Protein AF-A0A7K3H766-F1 (afdb_monomer)

pLDDT: mean 89.97, std 11.14, range [42.53, 97.5]

Radius of gyration: 12.76 Å; Cα contacts (8 Å, |Δi|>4): 113; chains: 1; bounding box: 37×36×32 Å

Sequence (91 aa):
MADAAADDLIRLHHPELGHRYPEFQFTPGTDELRPVVREVNRLLLAGQDPWGAADWWLGGNTWLDGVPAELLDAVPHELILAAARALVEDD

Mean predicted aligned error: 4.18 Å

Solvent-accessible surface area (backbone atoms only — not comparable to full-atom values): 5316 Å² total; per-residue (Å²): 128,79,60,69,73,47,28,39,33,52,60,42,82,39,97,89,72,44,76,43,62,70,68,79,44,29,40,90,97,50,91,48,70,34,69,65,46,33,55,42,25,50,72,53,38,8,55,82,36,25,64,63,38,46,46,56,35,73,30,80,30,81,89,73,75,38,35,52,58,78,36,66,87,75,50,64,62,68,57,59,47,51,57,52,48,55,56,61,73,73,105

Secondary structure (DSSP, 8-state):
---HHHHTS--EEETTTEEE--GGGB-TTS-PBPHHHHHHHHHTTTTT-HHHHHHHHHS-BTTTTB-HHHHTTTS-HHHHHHHHHHHHHH-

Foldseek 3Di:
DPDLVLLQFLWDQDPVPGTDGPPLQADPPDPHGDPLSSLLSNLQSCSVVSPSSVCQQQPQQPQVRGRNSVCVVVDDSVSSVVSSNVVSVVD

Structure (mmCIF, N/CA/C/O backbone):
data_AF-A0A7K3H766-F1
#
_entry.id   AF-A0A7K3H766-F1
#
loop_
_atom_site.group_PDB
_atom_site.id
_atom_site.type_symbol
_atom_site.label_atom_id
_atom_site.label_alt_id
_atom_site.label_comp_id
_atom_site.label_asym_id
_atom_site.label_entity_id
_atom_site.label_seq_id
_atom_site.pdbx_PDB_ins_code
_atom_site.Cartn_x
_atom_site.Cartn_y
_atom_site.Cartn_z
_atom_site.occupancy
_atom_site.B_iso_or_equiv
_atom_site.auth_seq_id
_atom_site.auth_comp_id
_atom_site.auth_asym_id
_atom_site.auth_atom_id
_atom_site.pdbx_PDB_model_num
ATOM 1 N N . MET A 1 1 ? 26.794 -2.024 -1.995 1.00 42.53 1 MET A N 1
ATOM 2 C CA . MET A 1 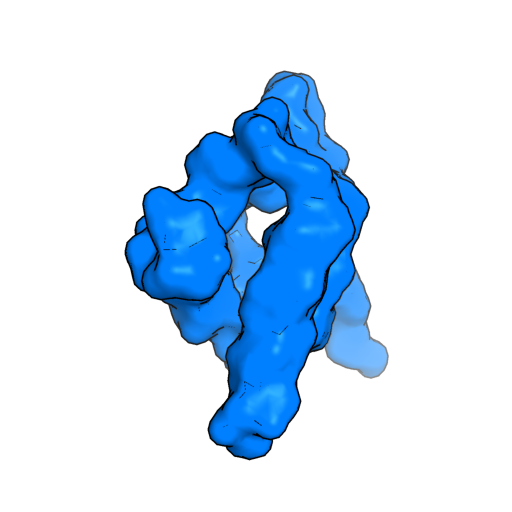1 ? 25.648 -1.824 -1.089 1.00 42.53 1 MET A CA 1
ATOM 3 C C . MET A 1 1 ? 24.500 -1.383 -1.962 1.00 42.53 1 MET A C 1
ATOM 5 O O . MET A 1 1 ? 24.548 -0.263 -2.450 1.00 42.53 1 MET A O 1
ATOM 9 N N . ALA A 1 2 ? 23.573 -2.291 -2.271 1.00 44.38 2 ALA A N 1
ATOM 10 C CA . ALA A 1 2 ? 22.321 -1.891 -2.898 1.00 44.38 2 ALA A CA 1
ATOM 11 C C . ALA A 1 2 ? 21.648 -0.858 -1.984 1.00 44.38 2 ALA A C 1
ATOM 13 O O . ALA A 1 2 ? 21.771 -0.941 -0.760 1.00 44.38 2 ALA A O 1
ATOM 14 N N . ASP A 1 3 ? 21.065 0.163 -2.594 1.00 54.50 3 ASP A N 1
ATOM 15 C CA . ASP A 1 3 ? 20.497 1.324 -1.926 1.00 54.50 3 ASP A CA 1
ATOM 16 C C . ASP A 1 3 ? 19.349 0.869 -1.014 1.00 54.50 3 ASP A C 1
ATOM 18 O O . ASP A 1 3 ? 18.246 0.629 -1.484 1.00 54.50 3 ASP A O 1
ATOM 22 N N . ALA A 1 4 ? 19.611 0.674 0.282 1.00 56.94 4 ALA A N 1
ATOM 23 C CA . ALA A 1 4 ? 18.606 0.170 1.226 1.00 56.94 4 ALA A CA 1
ATOM 24 C C . ALA A 1 4 ? 17.360 1.076 1.282 1.00 56.94 4 ALA A C 1
ATOM 26 O O . ALA A 1 4 ? 16.265 0.604 1.551 1.00 56.94 4 ALA A O 1
ATOM 27 N N . ALA A 1 5 ? 17.522 2.364 0.966 1.00 62.34 5 ALA A N 1
ATOM 28 C CA . ALA A 1 5 ? 16.415 3.300 0.814 1.00 62.34 5 ALA A CA 1
ATOM 29 C C . ALA A 1 5 ? 15.559 3.032 -0.441 1.00 62.34 5 ALA A C 1
ATOM 31 O O . ALA A 1 5 ? 14.372 3.341 -0.437 1.00 62.34 5 ALA A O 1
ATOM 32 N N . ALA A 1 6 ? 16.125 2.447 -1.501 1.00 67.69 6 ALA A N 1
ATOM 33 C CA . ALA A 1 6 ? 15.375 2.034 -2.683 1.00 67.69 6 ALA A CA 1
ATOM 34 C C . ALA A 1 6 ? 14.559 0.757 -2.456 1.00 67.69 6 ALA A C 1
ATOM 36 O O . ALA A 1 6 ? 13.549 0.590 -3.126 1.00 67.69 6 ALA A O 1
ATOM 37 N N . ASP A 1 7 ? 14.972 -0.120 -1.537 1.00 78.12 7 ASP A N 1
ATOM 38 C CA . ASP A 1 7 ? 14.194 -1.318 -1.178 1.00 78.12 7 ASP A CA 1
ATOM 39 C C . ASP A 1 7 ? 12.948 -0.968 -0.347 1.00 78.12 7 ASP A C 1
ATOM 41 O O . ASP A 1 7 ? 11.920 -1.636 -0.405 1.00 78.12 7 ASP A O 1
ATOM 45 N N . ASP A 1 8 ? 13.023 0.155 0.366 1.00 89.75 8 ASP A N 1
ATOM 46 C CA . ASP A 1 8 ? 11.954 0.680 1.212 1.00 89.75 8 ASP A CA 1
ATOM 47 C C . ASP A 1 8 ? 10.822 1.351 0.412 1.00 89.75 8 ASP A C 1
ATOM 49 O O . ASP A 1 8 ? 9.761 1.650 0.971 1.00 89.75 8 ASP A O 1
ATOM 53 N N . LEU A 1 9 ? 11.036 1.617 -0.880 1.00 94.62 9 LEU A N 1
ATOM 54 C CA . LEU A 1 9 ? 10.159 2.428 -1.717 1.00 94.62 9 LEU A CA 1
ATOM 55 C C . LEU A 1 9 ? 9.730 1.690 -2.980 1.00 94.62 9 LEU A C 1
ATOM 57 O O . LEU A 1 9 ? 10.530 1.134 -3.726 1.00 94.62 9 LEU A O 1
ATOM 61 N N . ILE A 1 10 ? 8.460 1.855 -3.316 1.00 95.94 10 ILE A N 1
ATOM 62 C CA . ILE A 1 10 ? 7.940 1.598 -4.648 1.00 95.94 10 ILE A CA 1
ATOM 63 C C . ILE A 1 10 ? 8.391 2.751 -5.535 1.00 95.94 10 ILE A C 1
ATOM 65 O O . ILE A 1 10 ? 7.851 3.863 -5.491 1.00 95.94 10 ILE A O 1
ATOM 69 N N . ARG A 1 11 ? 9.417 2.473 -6.337 1.00 94.69 11 ARG A N 1
ATOM 70 C CA . ARG A 1 11 ? 9.972 3.397 -7.322 1.00 94.69 11 ARG A CA 1
ATOM 71 C C . ARG A 1 11 ? 9.651 2.904 -8.726 1.00 94.69 11 ARG A C 1
ATOM 73 O O . ARG A 1 11 ? 10.378 2.093 -9.296 1.00 94.69 11 ARG A O 1
ATOM 80 N N . LEU A 1 12 ? 8.591 3.451 -9.308 1.00 93.00 12 LEU A N 1
ATOM 81 C CA . LEU A 1 12 ? 8.156 3.123 -10.661 1.00 93.00 12 LEU A CA 1
ATOM 82 C C . LEU A 1 12 ? 8.960 3.930 -11.680 1.00 93.00 12 LEU A C 1
ATOM 84 O O . LEU A 1 12 ? 9.125 5.144 -11.544 1.00 93.00 12 LEU A O 1
ATOM 88 N N . HIS A 1 13 ? 9.476 3.267 -12.713 1.00 89.81 13 HIS A N 1
ATOM 89 C CA . HIS A 1 13 ? 10.158 3.948 -13.809 1.00 89.81 13 HIS A CA 1
ATOM 90 C C . HIS A 1 13 ? 9.164 4.278 -14.927 1.00 89.81 13 HIS A C 1
ATOM 92 O O . HIS A 1 13 ? 8.613 3.375 -15.551 1.00 89.81 13 HIS A O 1
ATOM 98 N N . HIS A 1 14 ? 8.951 5.571 -15.186 1.00 86.12 14 HIS A N 1
ATOM 99 C CA . HIS A 1 14 ? 8.181 6.048 -16.331 1.00 86.12 14 HIS A CA 1
ATOM 100 C C . HIS A 1 14 ? 9.134 6.534 -17.435 1.00 86.12 14 HIS A C 1
ATOM 102 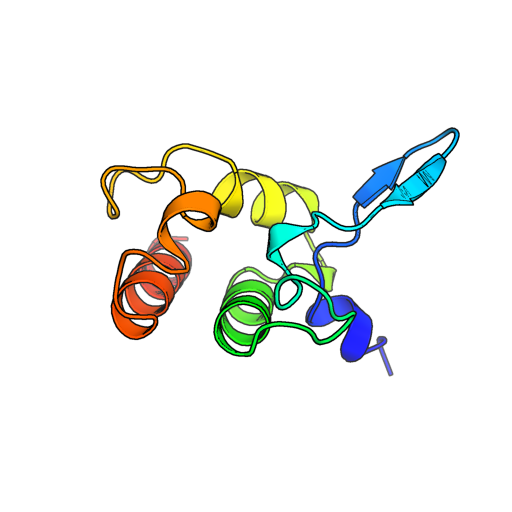O O . HIS A 1 14 ? 10.004 7.365 -17.147 1.00 86.12 14 HIS A O 1
ATOM 108 N N . PRO A 1 15 ? 8.958 6.103 -18.699 1.00 86.12 15 PRO A N 1
ATOM 109 C CA . PRO A 1 15 ? 9.906 6.392 -19.779 1.00 86.12 15 PRO A CA 1
ATOM 110 C C . PRO A 1 15 ? 10.104 7.893 -20.039 1.00 86.12 15 PRO A C 1
ATOM 112 O O . PRO A 1 15 ? 11.211 8.327 -20.334 1.00 86.12 15 PRO A O 1
ATOM 115 N N . GLU A 1 16 ? 9.052 8.700 -19.887 1.00 91.44 16 GLU A N 1
ATOM 116 C CA . GLU A 1 16 ? 9.108 10.150 -20.152 1.00 91.44 16 GLU A CA 1
ATOM 117 C C . GLU A 1 16 ? 9.251 11.010 -18.893 1.00 91.44 16 GLU A C 1
ATOM 119 O O . GLU A 1 16 ? 9.705 12.149 -18.949 1.00 91.44 16 GLU A O 1
ATOM 124 N N . LEU A 1 17 ? 8.831 10.484 -17.742 1.00 88.69 17 LEU A N 1
ATOM 125 C CA . LEU A 1 17 ? 8.618 11.272 -16.527 1.00 88.69 17 LEU A CA 1
ATOM 126 C C . LEU A 1 17 ? 9.622 10.926 -15.424 1.00 88.69 17 LEU A C 1
ATOM 128 O O . LEU A 1 17 ? 9.524 11.476 -14.326 1.00 88.69 17 LEU A O 1
ATOM 132 N N . GLY A 1 18 ? 10.557 10.016 -15.708 1.00 91.25 18 GLY A N 1
ATOM 133 C CA . GLY A 1 18 ? 11.555 9.537 -14.765 1.00 91.25 18 GLY A CA 1
ATOM 134 C C . GLY A 1 18 ? 10.957 8.665 -13.662 1.00 91.25 18 GLY A C 1
ATOM 135 O O . GLY A 1 18 ? 9.958 7.971 -13.854 1.00 91.25 18 GLY A O 1
ATOM 136 N N . HIS A 1 19 ? 11.606 8.671 -12.500 1.00 91.75 19 HIS A N 1
ATOM 137 C CA . HIS A 1 19 ? 11.134 7.929 -11.336 1.00 91.75 19 HIS A CA 1
ATOM 138 C C . HIS A 1 19 ? 9.885 8.575 -10.738 1.00 91.75 19 HIS A C 1
ATOM 140 O O . HIS A 1 19 ? 9.842 9.784 -10.508 1.00 91.75 19 HIS A O 1
ATOM 146 N N . ARG A 1 20 ? 8.883 7.745 -10.461 1.00 91.81 20 ARG A N 1
ATOM 147 C CA . ARG A 1 20 ? 7.631 8.120 -9.815 1.00 91.81 20 ARG A CA 1
ATOM 148 C C . ARG A 1 20 ? 7.406 7.253 -8.588 1.00 91.81 20 ARG A C 1
ATOM 150 O O . ARG A 1 20 ? 7.747 6.073 -8.575 1.00 91.81 20 ARG A O 1
ATOM 157 N N . TYR A 1 21 ? 6.822 7.872 -7.577 1.00 93.50 21 TYR A N 1
ATOM 158 C CA . TYR A 1 21 ? 6.553 7.262 -6.287 1.00 93.50 21 TYR A CA 1
ATOM 159 C C . TYR A 1 21 ? 5.063 7.438 -6.012 1.00 93.50 21 TYR A C 1
ATOM 161 O O . TYR A 1 21 ? 4.592 8.578 -6.034 1.00 93.50 21 TYR A O 1
ATOM 169 N N . PRO A 1 22 ? 4.305 6.349 -5.808 1.00 94.75 22 PRO A N 1
ATOM 170 C CA . PRO A 1 22 ? 2.931 6.457 -5.340 1.00 94.75 22 PRO A CA 1
ATOM 171 C C . PRO A 1 22 ? 2.844 7.273 -4.044 1.00 94.75 22 PRO A C 1
ATOM 173 O O . PRO A 1 22 ? 3.644 7.065 -3.131 1.00 94.75 22 PRO A O 1
ATOM 176 N N . GLU A 1 23 ? 1.887 8.201 -3.979 1.00 95.19 23 GLU A N 1
ATOM 177 C CA . GLU A 1 23 ? 1.794 9.199 -2.902 1.00 95.19 23 GLU A CA 1
ATOM 178 C C . GLU A 1 23 ? 1.464 8.578 -1.537 1.00 95.19 23 GLU A C 1
ATOM 180 O O . GLU A 1 23 ? 1.998 9.019 -0.524 1.00 95.19 23 GLU A O 1
ATOM 185 N N . PHE A 1 24 ? 0.676 7.493 -1.507 1.00 95.88 24 PHE A N 1
ATOM 186 C CA . PHE A 1 24 ? 0.267 6.800 -0.272 1.00 95.88 24 PHE A CA 1
ATOM 187 C C . PHE A 1 24 ? 1.444 6.322 0.595 1.00 95.88 24 PHE A C 1
ATOM 189 O O . PHE A 1 24 ? 1.270 6.006 1.774 1.00 95.88 24 PHE A O 1
ATOM 196 N N . GLN A 1 25 ? 2.642 6.222 0.007 1.00 96.69 25 GLN A N 1
ATOM 197 C CA . GLN A 1 25 ? 3.841 5.817 0.727 1.00 96.69 25 GLN A CA 1
ATOM 198 C C . GLN A 1 25 ? 4.241 6.832 1.796 1.00 96.69 25 GLN A C 1
ATOM 200 O O . GLN A 1 25 ? 4.898 6.466 2.769 1.00 96.69 25 GLN A O 1
ATOM 205 N N . PHE A 1 26 ? 3.832 8.088 1.643 1.00 96.00 26 PHE A N 1
ATOM 206 C CA . PHE A 1 26 ? 4.243 9.184 2.502 1.00 96.00 26 PHE A CA 1
ATOM 207 C C . PHE A 1 26 ? 3.109 9.629 3.421 1.00 96.00 26 PHE A C 1
ATOM 209 O O . PHE A 1 26 ? 1.924 9.485 3.115 1.00 96.00 26 PHE A O 1
ATOM 216 N N . THR A 1 27 ? 3.474 10.146 4.589 1.00 93.44 27 THR A N 1
ATOM 217 C CA . THR A 1 27 ? 2.513 10.756 5.506 1.00 93.44 27 THR A CA 1
ATOM 218 C C . THR A 1 27 ? 1.887 11.984 4.830 1.00 93.44 27 THR A C 1
ATOM 220 O O . THR A 1 27 ? 2.625 12.828 4.323 1.00 93.44 27 THR A O 1
ATOM 223 N N . PRO A 1 28 ? 0.548 12.136 4.827 1.00 90.38 28 PRO A N 1
ATOM 224 C CA . PRO A 1 28 ? -0.103 13.263 4.166 1.00 90.38 28 PRO A CA 1
ATOM 225 C C . PRO A 1 28 ? 0.468 14.617 4.607 1.00 90.38 28 PRO A C 1
ATOM 227 O O . PRO A 1 28 ? 0.506 14.938 5.796 1.00 90.38 28 PRO A O 1
ATOM 230 N N . GLY A 1 29 ? 0.902 15.421 3.635 1.00 90.56 29 GLY A N 1
ATOM 231 C CA . GLY A 1 29 ? 1.502 16.735 3.881 1.00 90.56 29 GLY A CA 1
ATOM 232 C C . GLY A 1 29 ? 2.992 16.720 4.245 1.00 90.56 29 GLY A C 1
ATOM 233 O O . GLY A 1 29 ? 3.534 17.786 4.538 1.00 90.56 29 GLY A O 1
ATOM 234 N N . THR A 1 30 ? 3.665 15.565 4.217 1.00 91.50 30 THR A N 1
ATOM 235 C CA . THR A 1 30 ? 5.121 15.447 4.392 1.00 91.50 30 THR A CA 1
ATOM 236 C C . THR A 1 30 ? 5.734 14.485 3.365 1.00 91.50 30 THR A C 1
ATOM 238 O O . THR A 1 30 ? 5.033 13.694 2.744 1.00 91.50 30 THR A O 1
ATOM 241 N N . ASP A 1 31 ? 7.060 14.525 3.209 1.00 89.12 31 ASP A N 1
ATOM 242 C CA . ASP A 1 31 ? 7.829 13.537 2.431 1.00 89.12 31 ASP A CA 1
ATOM 243 C C . ASP A 1 31 ? 8.311 12.353 3.301 1.00 89.12 31 ASP A C 1
ATOM 245 O O . ASP A 1 31 ? 9.261 11.645 2.960 1.00 89.12 31 ASP A O 1
ATOM 249 N N . GLU A 1 32 ? 7.706 12.143 4.477 1.00 93.12 32 GLU A N 1
ATOM 250 C CA . GLU A 1 32 ? 8.116 11.080 5.396 1.00 93.12 32 GLU A CA 1
ATOM 251 C C . GLU A 1 32 ? 7.461 9.747 5.024 1.00 93.12 32 GLU A C 1
ATOM 253 O O . GLU A 1 32 ? 6.239 9.618 5.056 1.00 93.12 32 GLU A O 1
ATOM 258 N N . LEU A 1 33 ? 8.279 8.737 4.710 1.00 94.12 33 LEU A N 1
ATOM 259 C CA . LEU A 1 33 ? 7.815 7.379 4.415 1.00 94.12 33 LEU A CA 1
ATOM 260 C C . LEU A 1 33 ? 7.106 6.762 5.630 1.00 94.12 33 LEU A C 1
ATOM 262 O O . LEU A 1 33 ? 7.719 6.596 6.690 1.00 94.12 33 LEU A O 1
ATOM 266 N N . ARG A 1 34 ? 5.849 6.344 5.447 1.00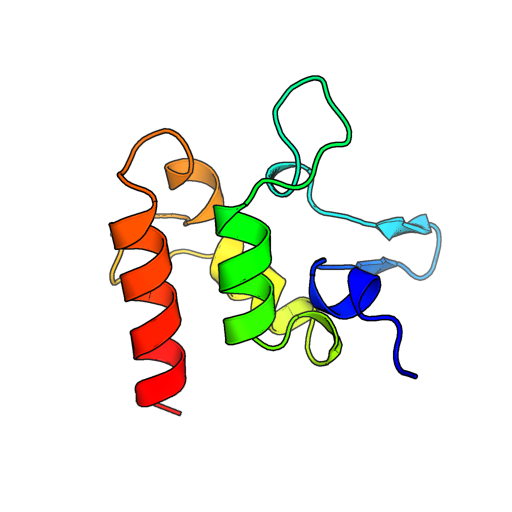 95.50 34 ARG A N 1
ATOM 267 C CA . ARG A 1 34 ? 5.033 5.705 6.488 1.00 95.50 34 ARG A CA 1
ATOM 268 C C . ARG A 1 34 ? 5.705 4.399 6.951 1.00 95.50 34 ARG A C 1
ATOM 270 O O . ARG A 1 34 ? 6.030 3.559 6.108 1.00 95.50 34 ARG A O 1
ATOM 277 N N . PRO A 1 35 ? 5.879 4.166 8.268 1.00 95.12 35 PRO A N 1
ATOM 278 C CA . PRO A 1 35 ? 6.559 2.969 8.778 1.00 95.12 35 PRO A CA 1
ATOM 279 C C . PRO A 1 35 ? 5.942 1.645 8.311 1.00 95.12 35 PRO A C 1
ATOM 281 O O . PRO A 1 35 ? 6.674 0.746 7.906 1.00 95.12 35 PRO A O 1
ATOM 284 N N . VAL A 1 36 ? 4.606 1.548 8.293 1.00 96.31 36 VAL A N 1
ATOM 285 C CA . VAL A 1 36 ? 3.893 0.358 7.791 1.00 96.31 36 VAL A CA 1
ATOM 286 C C . VAL A 1 36 ? 4.173 0.102 6.310 1.00 96.31 36 VAL A C 1
ATOM 288 O O . VAL A 1 36 ? 4.372 -1.042 5.914 1.00 96.31 36 VAL A O 1
ATOM 291 N N . VAL A 1 37 ? 4.262 1.162 5.498 1.00 96.88 37 VAL A N 1
ATOM 292 C CA . VAL A 1 37 ? 4.557 1.034 4.066 1.00 96.88 37 VAL A CA 1
ATOM 293 C C . VAL A 1 37 ? 5.972 0.515 3.862 1.00 96.88 37 VAL A C 1
ATOM 295 O O . VAL A 1 37 ? 6.171 -0.420 3.094 1.00 96.88 37 VAL A O 1
ATOM 298 N N . ARG A 1 38 ? 6.946 1.066 4.596 1.00 95.94 38 ARG A N 1
ATOM 299 C CA . ARG A 1 38 ? 8.335 0.594 4.560 1.00 95.94 38 ARG A CA 1
ATOM 300 C C . ARG A 1 38 ? 8.433 -0.903 4.840 1.00 95.94 38 ARG A C 1
ATOM 302 O O . ARG A 1 38 ? 9.144 -1.617 4.143 1.00 95.94 38 ARG A O 1
ATOM 309 N N . GLU A 1 39 ? 7.766 -1.368 5.891 1.00 96.00 39 GLU A N 1
ATOM 310 C CA . GLU A 1 39 ? 7.876 -2.761 6.321 1.00 96.00 39 GLU A CA 1
ATOM 311 C C . GLU A 1 39 ? 7.220 -3.721 5.322 1.00 96.00 39 GLU A C 1
ATOM 313 O O . GLU A 1 39 ? 7.821 -4.733 4.970 1.00 96.00 39 GLU A O 1
ATOM 318 N N . VAL A 1 40 ? 6.054 -3.368 4.782 1.00 96.56 40 VAL A N 1
ATOM 319 C CA . VAL A 1 40 ? 5.411 -4.140 3.709 1.00 96.56 40 VAL A CA 1
ATOM 320 C C . VAL A 1 40 ? 6.247 -4.134 2.429 1.00 96.56 40 VAL A C 1
ATOM 322 O O . VAL A 1 40 ? 6.441 -5.188 1.840 1.00 96.56 40 VAL A O 1
ATOM 325 N N . ASN A 1 41 ? 6.796 -2.991 2.008 1.00 96.50 41 ASN A N 1
ATOM 326 C CA . ASN A 1 41 ? 7.615 -2.908 0.793 1.00 96.50 41 ASN A CA 1
ATOM 327 C C . ASN A 1 41 ? 8.836 -3.833 0.857 1.00 96.50 41 ASN A C 1
ATOM 329 O O . ASN A 1 41 ? 9.161 -4.479 -0.134 1.00 96.50 41 ASN A O 1
ATOM 333 N N . ARG A 1 42 ? 9.458 -3.960 2.035 1.00 94.69 42 ARG A N 1
ATOM 334 C CA . ARG A 1 42 ? 10.538 -4.930 2.263 1.00 94.69 42 ARG A CA 1
ATOM 335 C C . ARG A 1 42 ? 10.061 -6.373 2.163 1.00 94.69 42 ARG A C 1
ATOM 337 O O . ARG A 1 42 ? 10.766 -7.195 1.591 1.00 94.69 42 ARG A O 1
ATOM 344 N N . LEU A 1 43 ? 8.888 -6.691 2.718 1.00 95.06 43 LEU A N 1
ATOM 345 C CA . LEU A 1 43 ? 8.307 -8.035 2.610 1.00 95.06 43 LEU A CA 1
ATOM 346 C C . LEU A 1 43 ? 8.014 -8.397 1.150 1.00 95.06 43 LEU A C 1
ATOM 348 O O . LEU A 1 43 ? 8.306 -9.508 0.729 1.00 95.06 43 LEU A O 1
ATOM 352 N N . LEU A 1 44 ? 7.498 -7.439 0.382 1.00 94.69 44 LEU A N 1
ATOM 353 C CA . LEU A 1 44 ? 7.160 -7.599 -1.032 1.00 94.69 44 LEU A CA 1
ATOM 354 C C . LEU A 1 44 ? 8.358 -7.412 -1.975 1.00 94.69 44 LEU A C 1
ATOM 356 O O . LEU A 1 44 ? 8.182 -7.434 -3.189 1.00 94.69 44 LEU A O 1
ATOM 360 N N . LEU A 1 45 ? 9.567 -7.202 -1.441 1.00 93.88 45 LEU A N 1
ATOM 361 C CA . LEU A 1 45 ? 10.789 -6.978 -2.217 1.00 93.88 45 LEU A CA 1
ATOM 362 C C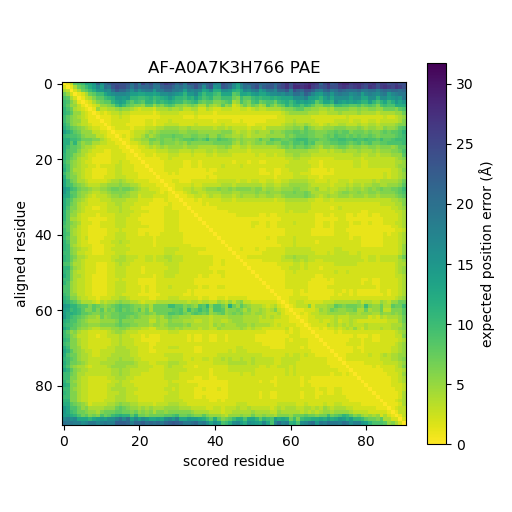 . LEU A 1 45 ? 10.636 -5.847 -3.254 1.00 93.88 45 LEU A C 1
ATOM 364 O O . LEU A 1 45 ? 11.081 -5.975 -4.395 1.00 93.88 45 LEU A O 1
ATOM 368 N N . ALA A 1 46 ? 10.031 -4.722 -2.862 1.00 95.12 46 ALA A N 1
ATOM 369 C CA . ALA A 1 46 ? 9.704 -3.606 -3.756 1.00 95.12 46 ALA A CA 1
ATOM 370 C C . ALA A 1 46 ? 10.925 -3.016 -4.489 1.00 95.12 46 ALA A C 1
ATOM 372 O O . ALA A 1 46 ? 10.784 -2.461 -5.579 1.00 95.12 46 ALA A O 1
ATOM 373 N N . GLY A 1 47 ? 12.134 -3.156 -3.934 1.00 91.31 47 GLY A N 1
ATOM 374 C CA . GLY A 1 47 ? 13.372 -2.779 -4.621 1.00 91.31 47 GLY A CA 1
ATOM 375 C C . GLY A 1 47 ? 13.715 -3.667 -5.824 1.00 91.31 47 GLY A C 1
ATOM 376 O O . GLY 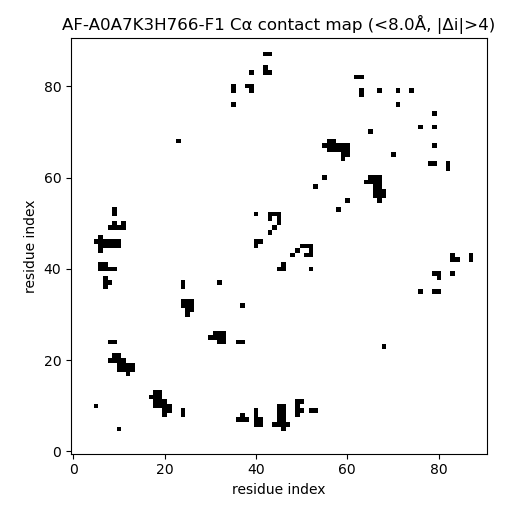A 1 47 ? 14.416 -3.217 -6.734 1.00 91.31 47 GLY A O 1
ATOM 377 N N . GLN A 1 48 ? 13.230 -4.910 -5.836 1.00 91.50 48 GLN A N 1
ATOM 378 C CA . GLN A 1 48 ? 13.435 -5.903 -6.894 1.00 91.50 48 GLN A CA 1
ATOM 379 C C . GLN A 1 48 ? 12.244 -5.962 -7.856 1.00 91.50 48 GLN A C 1
ATOM 381 O O . GLN A 1 48 ? 12.455 -5.967 -9.069 1.00 91.50 48 GLN A O 1
ATOM 386 N N . ASP A 1 49 ? 11.017 -5.946 -7.327 1.00 92.69 49 ASP A N 1
A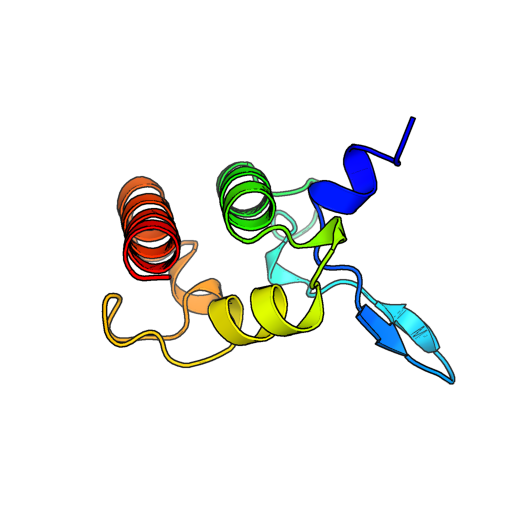TOM 387 C CA . ASP A 1 49 ? 9.780 -5.899 -8.109 1.00 92.69 49 ASP A CA 1
ATOM 388 C C . ASP A 1 49 ? 8.860 -4.743 -7.664 1.00 92.69 49 ASP A C 1
ATOM 390 O O . ASP A 1 49 ? 7.874 -4.934 -6.945 1.00 92.69 49 ASP A O 1
ATOM 394 N N . PRO A 1 50 ? 9.155 -3.503 -8.097 1.00 94.69 50 PRO A N 1
ATOM 395 C CA . PRO A 1 50 ? 8.348 -2.348 -7.723 1.00 94.69 50 PRO A CA 1
ATOM 396 C C . PRO A 1 50 ? 6.952 -2.377 -8.358 1.00 94.69 50 PRO A C 1
ATOM 398 O O . PRO A 1 50 ? 6.040 -1.743 -7.831 1.00 94.69 50 PRO A O 1
ATOM 401 N N . TRP A 1 51 ? 6.769 -3.080 -9.481 1.00 93.62 51 TRP A N 1
ATOM 402 C CA . TRP A 1 51 ? 5.465 -3.186 -10.135 1.00 93.62 51 TRP A CA 1
ATOM 403 C C . TRP A 1 51 ? 4.566 -4.192 -9.420 1.00 93.62 51 TRP A C 1
ATOM 405 O O . TRP A 1 51 ? 3.409 -3.859 -9.178 1.00 93.62 51 TRP A O 1
ATOM 415 N N . GLY A 1 52 ? 5.090 -5.352 -9.011 1.00 94.69 52 GLY A N 1
ATOM 416 C CA . GLY A 1 52 ? 4.357 -6.307 -8.175 1.00 94.69 52 GLY A CA 1
ATOM 417 C C . GLY A 1 52 ? 3.969 -5.715 -6.820 1.00 94.69 52 GLY A C 1
ATOM 418 O O . GLY A 1 52 ? 2.814 -5.808 -6.406 1.00 94.69 52 GLY A O 1
ATOM 419 N N . ALA A 1 53 ? 4.883 -4.991 -6.165 1.00 96.31 53 ALA A N 1
ATOM 420 C CA . ALA A 1 53 ? 4.555 -4.276 -4.933 1.00 96.31 53 ALA A CA 1
ATOM 421 C C . ALA A 1 53 ? 3.469 -3.202 -5.152 1.00 96.31 53 ALA A C 1
ATOM 423 O O . ALA A 1 53 ? 2.556 -3.067 -4.337 1.00 96.31 53 ALA A O 1
ATOM 424 N N . ALA A 1 54 ? 3.532 -2.444 -6.254 1.00 96.12 54 ALA A N 1
ATOM 425 C CA . ALA A 1 54 ? 2.501 -1.460 -6.586 1.00 96.12 54 ALA A CA 1
ATOM 426 C C . ALA A 1 54 ? 1.133 -2.105 -6.846 1.00 96.12 54 ALA A C 1
ATOM 428 O O . ALA A 1 54 ? 0.127 -1.570 -6.384 1.00 96.12 54 ALA A O 1
ATOM 429 N N . ASP A 1 55 ? 1.098 -3.235 -7.555 1.00 95.25 55 ASP A N 1
ATOM 430 C CA . ASP A 1 55 ? -0.125 -3.999 -7.816 1.00 95.25 55 ASP A CA 1
ATOM 431 C C . ASP A 1 55 ? -0.780 -4.457 -6.511 1.00 95.25 55 ASP A C 1
ATOM 433 O O . ASP A 1 55 ? -1.967 -4.216 -6.308 1.00 95.25 55 ASP A O 1
ATOM 437 N N . TRP A 1 56 ? 0.003 -4.982 -5.564 1.00 96.19 56 TRP A N 1
ATOM 438 C CA . TRP A 1 56 ? -0.525 -5.381 -4.261 1.00 96.19 56 TRP A CA 1
ATOM 439 C C . TRP A 1 56 ? -1.165 -4.216 -3.498 1.00 96.19 56 TRP A C 1
ATOM 441 O O . TRP A 1 56 ? -2.237 -4.367 -2.919 1.00 96.19 56 TRP A O 1
ATOM 451 N N . TRP A 1 57 ? -0.523 -3.043 -3.499 1.00 97.50 57 TRP A N 1
ATOM 452 C CA . TRP A 1 57 ? -0.999 -1.869 -2.763 1.00 97.50 57 TRP A CA 1
ATOM 453 C C . TRP A 1 57 ? -2.211 -1.181 -3.390 1.00 97.50 57 TRP A C 1
ATOM 455 O O . TRP A 1 57 ? -3.048 -0.642 -2.662 1.00 97.50 57 TRP A O 1
ATOM 465 N N . LEU A 1 58 ? -2.255 -1.123 -4.722 1.00 96.06 58 LEU A N 1
ATOM 466 C CA . LEU A 1 58 ? -3.233 -0.349 -5.491 1.00 96.06 58 LEU A CA 1
ATOM 467 C C . LEU A 1 58 ? -4.357 -1.220 -6.069 1.00 96.06 58 LEU A C 1
ATOM 469 O O . LEU A 1 58 ? -5.385 -0.691 -6.490 1.00 96.06 58 LEU A O 1
ATOM 473 N N . GLY A 1 59 ? -4.163 -2.535 -6.099 1.00 92.31 59 GLY A N 1
ATOM 474 C CA . GLY A 1 59 ? -5.154 -3.524 -6.491 1.00 92.31 59 GLY A CA 1
ATOM 475 C C . GLY A 1 59 ? -6.077 -3.927 -5.343 1.00 92.31 59 GLY A C 1
ATOM 476 O O . GLY A 1 59 ? -5.841 -3.630 -4.172 1.00 92.31 59 GLY A O 1
ATOM 477 N N . GLY A 1 60 ? -7.162 -4.622 -5.688 1.00 85.25 60 GLY A N 1
ATOM 478 C CA . GLY A 1 60 ? -8.070 -5.198 -4.699 1.00 85.25 60 GLY A CA 1
ATOM 479 C C . GLY A 1 60 ? -7.428 -6.399 -4.004 1.00 85.25 60 GLY A C 1
ATOM 480 O O . GLY A 1 60 ? -7.090 -7.386 -4.652 1.00 85.25 60 GLY A O 1
ATOM 481 N N . ASN A 1 61 ? -7.304 -6.334 -2.682 1.00 86.56 61 ASN A N 1
ATOM 482 C CA . ASN A 1 61 ? -6.793 -7.404 -1.844 1.00 86.56 61 ASN A CA 1
ATOM 483 C C . ASN A 1 61 ? -7.963 -8.147 -1.184 1.00 86.56 61 ASN A C 1
ATOM 485 O O . ASN A 1 61 ? -8.623 -7.626 -0.286 1.00 86.56 61 ASN A O 1
ATOM 489 N N . THR A 1 62 ? -8.208 -9.386 -1.620 1.00 83.12 62 THR A N 1
ATOM 490 C CA . THR A 1 62 ? -9.310 -10.240 -1.133 1.00 83.12 62 THR A CA 1
ATOM 491 C C . THR A 1 62 ? -9.260 -10.480 0.373 1.00 83.12 62 THR A C 1
ATOM 493 O O . THR A 1 62 ? -10.289 -10.666 1.014 1.00 83.12 62 THR A O 1
ATOM 496 N N . TRP A 1 63 ? -8.063 -10.484 0.952 1.00 85.44 63 TRP A N 1
ATOM 497 C CA . TRP A 1 63 ? -7.862 -10.741 2.372 1.00 85.44 63 TRP A CA 1
ATOM 498 C C . TRP A 1 63 ? -8.177 -9.527 3.246 1.00 85.44 63 TRP A C 1
ATOM 500 O O . TRP A 1 63 ? -8.599 -9.680 4.390 1.00 85.44 63 TRP A O 1
ATOM 510 N N . LEU A 1 64 ? -8.014 -8.330 2.685 1.00 90.06 64 LEU A N 1
ATOM 511 C CA . LEU A 1 64 ? -8.369 -7.061 3.313 1.00 90.06 64 LEU A CA 1
ATOM 512 C C . LEU A 1 64 ? -9.760 -6.552 2.903 1.00 90.06 64 LEU A C 1
ATOM 514 O O . LEU A 1 64 ? -10.196 -5.534 3.431 1.00 90.06 64 LEU A O 1
ATOM 518 N N . ASP A 1 65 ? -10.441 -7.247 1.985 1.00 91.69 65 ASP A N 1
ATOM 519 C CA . ASP A 1 65 ? -11.718 -6.838 1.380 1.00 91.69 65 ASP A CA 1
ATOM 520 C C . ASP A 1 65 ? -11.676 -5.399 0.818 1.00 91.69 65 ASP A C 1
ATOM 522 O O . ASP A 1 65 ? -12.600 -4.606 0.981 1.00 91.69 65 ASP A O 1
ATOM 526 N N . GLY A 1 66 ? -10.564 -5.022 0.176 1.00 93.88 66 GLY A N 1
ATOM 527 C CA . GLY A 1 66 ? -10.381 -3.659 -0.327 1.00 93.88 66 GLY A CA 1
ATOM 528 C C . GLY A 1 66 ? -8.991 -3.380 -0.886 1.00 93.88 66 GLY A C 1
ATOM 529 O O . GLY A 1 66 ? -8.171 -4.284 -1.017 1.00 93.88 66 GLY A O 1
ATOM 530 N N . VAL A 1 67 ? -8.725 -2.118 -1.228 1.00 96.25 67 VAL A N 1
ATOM 531 C CA . VAL A 1 67 ? -7.419 -1.673 -1.738 1.00 96.25 67 VAL A CA 1
ATOM 532 C C . VAL A 1 67 ? -6.507 -1.316 -0.557 1.00 96.25 67 VAL A C 1
ATOM 534 O O . VAL A 1 67 ? -6.843 -0.400 0.199 1.00 96.25 67 VAL A O 1
ATOM 537 N N . PRO A 1 68 ? -5.349 -1.978 -0.363 1.00 96.88 68 PRO A N 1
ATOM 538 C CA . PRO A 1 68 ? -4.530 -1.777 0.836 1.00 96.88 68 PRO A CA 1
ATOM 539 C C . PRO A 1 68 ? -4.099 -0.326 1.068 1.00 96.88 68 PRO A C 1
ATOM 541 O O . PRO A 1 68 ? -4.077 0.127 2.213 1.00 96.88 68 PRO A O 1
ATOM 544 N N . ALA A 1 69 ? -3.805 0.425 0.000 1.00 97.00 69 ALA A N 1
ATOM 545 C CA . ALA A 1 69 ? -3.422 1.832 0.098 1.00 97.00 69 ALA A CA 1
ATOM 546 C C . ALA A 1 69 ? -4.552 2.720 0.649 1.00 97.00 69 ALA A C 1
ATOM 548 O O . ALA A 1 69 ? -4.279 3.672 1.376 1.00 97.00 69 ALA A O 1
ATOM 549 N N . GLU A 1 70 ? -5.814 2.396 0.357 1.00 95.88 70 GLU A N 1
ATOM 550 C CA . GLU A 1 70 ? -6.984 3.134 0.856 1.00 95.88 70 GLU A CA 1
ATOM 551 C C . GLU A 1 70 ? -7.313 2.782 2.316 1.00 95.88 70 GLU A C 1
ATOM 553 O O . GLU A 1 70 ? -7.938 3.564 3.031 1.00 95.88 70 GLU A O 1
ATOM 558 N N . LEU A 1 71 ? -6.856 1.619 2.786 1.00 95.69 71 LEU A N 1
ATOM 559 C CA . LEU A 1 71 ? -7.109 1.123 4.140 1.00 95.69 71 LEU A CA 1
ATOM 560 C C . LEU A 1 71 ? -6.076 1.605 5.168 1.00 95.69 71 LEU A C 1
ATOM 562 O O . LEU A 1 71 ? -6.261 1.404 6.367 1.00 95.69 71 LEU A O 1
ATOM 566 N N . LEU A 1 72 ? -5.013 2.280 4.726 1.00 94.88 72 LEU A N 1
ATOM 567 C CA . LEU A 1 72 ? -3.858 2.671 5.540 1.00 94.88 72 LEU A CA 1
ATOM 568 C C . LEU A 1 72 ? -4.172 3.494 6.797 1.00 94.88 72 LEU A C 1
ATOM 570 O O . LEU A 1 72 ? -3.381 3.459 7.746 1.00 94.88 72 LEU A O 1
ATOM 574 N N . ASP A 1 73 ? -5.274 4.242 6.781 1.00 94.50 73 ASP A N 1
ATOM 575 C CA . ASP A 1 73 ? -5.774 5.038 7.909 1.00 94.50 73 ASP A CA 1
ATOM 576 C C . ASP A 1 73 ? -7.136 4.532 8.429 1.00 94.50 73 ASP A C 1
ATOM 578 O O . ASP A 1 73 ? -7.660 5.052 9.413 1.00 94.50 73 ASP A O 1
ATOM 582 N N . ALA A 1 74 ? -7.711 3.511 7.784 1.00 94.38 74 ALA A N 1
ATOM 583 C CA . ALA A 1 74 ? -9.012 2.939 8.127 1.00 94.38 74 ALA A CA 1
ATOM 584 C C . ALA A 1 74 ? -8.903 1.677 8.996 1.00 94.38 74 ALA A C 1
ATOM 586 O O . ALA A 1 74 ? -9.831 1.369 9.746 1.00 94.38 74 ALA A O 1
ATOM 587 N N . VAL A 1 75 ? -7.786 0.946 8.906 1.00 94.38 75 VAL A N 1
ATOM 588 C CA . VAL A 1 75 ? -7.565 -0.302 9.649 1.00 94.38 75 VAL A CA 1
ATOM 589 C C . VAL A 1 75 ? -6.237 -0.282 10.417 1.00 94.38 75 VAL A C 1
ATOM 591 O O . VAL A 1 75 ? -5.322 0.470 10.070 1.00 94.38 75 VAL A O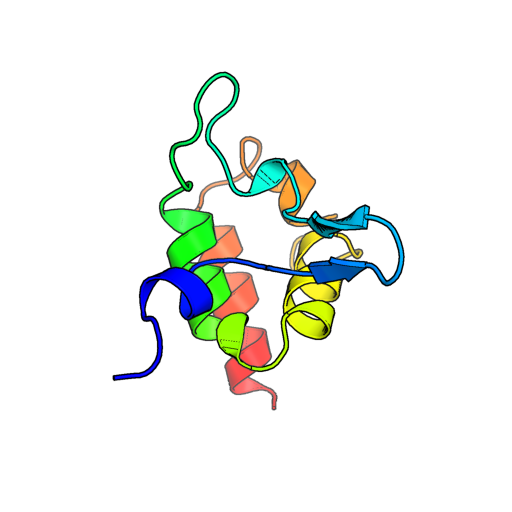 1
ATOM 594 N N . PRO A 1 76 ? -6.091 -1.117 11.461 1.00 95.75 76 PRO A N 1
ATOM 595 C CA . PRO A 1 76 ? -4.825 -1.273 12.168 1.00 95.75 76 PRO A CA 1
ATOM 596 C C . PRO A 1 76 ? -3.685 -1.707 11.235 1.00 95.75 76 PRO A C 1
ATOM 598 O O . PRO A 1 76 ? -3.848 -2.615 10.420 1.00 95.75 76 PRO A O 1
ATOM 601 N N . HIS A 1 77 ? -2.496 -1.117 11.394 1.00 95.38 77 HIS A N 1
ATOM 602 C CA . HIS A 1 77 ? -1.320 -1.441 10.566 1.00 95.38 77 HIS A CA 1
ATOM 603 C C . HIS A 1 77 ? -0.895 -2.911 10.676 1.00 95.38 77 HIS A C 1
ATOM 605 O O . HIS A 1 77 ? -0.380 -3.473 9.714 1.00 95.38 77 HIS A O 1
ATOM 611 N N . GLU A 1 78 ? -1.156 -3.549 11.818 1.00 95.69 78 GLU A N 1
ATOM 612 C CA . GLU A 1 78 ? -0.933 -4.986 12.023 1.00 95.69 78 GLU A CA 1
ATOM 613 C C . GLU A 1 78 ? -1.741 -5.860 11.053 1.00 95.69 78 GLU A C 1
ATOM 615 O O . GLU A 1 78 ? -1.242 -6.898 10.624 1.00 95.69 78 GLU A O 1
ATOM 620 N N . LEU A 1 79 ? -2.943 -5.424 10.651 1.00 95.50 79 LEU A N 1
ATOM 621 C CA . LEU A 1 79 ? -3.777 -6.147 9.692 1.00 95.50 79 LEU A CA 1
ATOM 622 C C . LEU A 1 79 ? -3.170 -6.082 8.286 1.00 95.50 79 LEU A C 1
ATOM 624 O O . LEU A 1 79 ? -3.083 -7.097 7.602 1.00 95.50 79 LEU A O 1
ATOM 628 N N . ILE A 1 80 ? -2.690 -4.903 7.884 1.00 96.81 80 ILE A N 1
ATOM 629 C CA . ILE A 1 80 ? -2.001 -4.709 6.601 1.00 96.81 80 ILE A CA 1
ATOM 630 C C . ILE A 1 80 ? -0.712 -5.546 6.552 1.00 96.81 80 ILE A C 1
ATOM 632 O O . ILE A 1 80 ? -0.441 -6.217 5.558 1.00 96.81 80 ILE A O 1
ATOM 636 N N . LEU A 1 81 ? 0.060 -5.560 7.644 1.00 96.25 81 LEU A N 1
ATOM 637 C CA . LEU A 1 81 ? 1.275 -6.371 7.752 1.00 96.25 81 LEU A CA 1
ATOM 638 C C . LEU A 1 81 ? 0.986 -7.868 7.709 1.00 96.25 81 LEU A C 1
ATOM 640 O O . LEU A 1 81 ? 1.696 -8.601 7.025 1.00 96.25 81 LEU A O 1
ATOM 644 N N . ALA A 1 82 ? -0.040 -8.328 8.426 1.00 95.00 82 ALA A N 1
ATOM 645 C CA . ALA A 1 82 ? -0.466 -9.719 8.367 1.00 95.00 82 ALA A CA 1
ATOM 646 C C . ALA A 1 82 ? -0.836 -10.104 6.932 1.00 95.00 82 ALA A C 1
ATOM 648 O O . ALA A 1 82 ? -0.388 -11.145 6.458 1.00 95.00 82 ALA A O 1
ATOM 649 N N . ALA A 1 83 ? -1.558 -9.227 6.224 1.00 94.94 83 ALA A N 1
ATOM 650 C CA . ALA A 1 83 ? -1.959 -9.476 4.850 1.00 94.94 83 ALA A CA 1
ATOM 651 C C . ALA A 1 83 ? -0.775 -9.629 3.888 1.00 94.94 83 ALA A C 1
ATOM 653 O O . ALA A 1 83 ? -0.776 -10.520 3.042 1.00 94.94 83 ALA A O 1
ATOM 654 N N . ALA A 1 84 ? 0.249 -8.787 4.037 1.00 94.44 84 ALA A N 1
ATOM 655 C CA . ALA A 1 84 ? 1.470 -8.891 3.245 1.00 94.44 84 ALA A CA 1
ATOM 656 C C . ALA A 1 84 ? 2.264 -10.167 3.568 1.00 94.44 84 ALA A C 1
ATOM 658 O O . ALA A 1 84 ? 2.784 -10.807 2.660 1.00 94.44 84 ALA A O 1
ATOM 659 N N . ARG A 1 85 ? 2.343 -10.561 4.848 1.00 94.25 85 ARG A N 1
ATOM 660 C CA . ARG A 1 85 ? 3.087 -11.762 5.264 1.00 94.25 85 ARG A CA 1
ATOM 661 C C . ARG A 1 85 ? 2.537 -13.032 4.637 1.00 94.25 85 ARG A C 1
ATOM 663 O O . ARG A 1 85 ? 3.322 -13.797 4.095 1.00 94.25 85 ARG A O 1
ATOM 670 N N . ALA A 1 86 ? 1.222 -13.222 4.630 1.00 91.38 86 ALA A N 1
ATOM 671 C CA . ALA A 1 86 ? 0.700 -14.472 4.092 1.00 91.38 86 ALA A CA 1
ATOM 672 C C . ALA A 1 86 ? 0.792 -14.588 2.575 1.00 91.38 86 ALA A C 1
ATOM 674 O O . ALA A 1 86 ? 0.797 -15.704 2.080 1.00 91.38 86 ALA A O 1
ATOM 675 N N . LEU A 1 87 ? 0.890 -13.473 1.841 1.00 88.25 87 LEU A N 1
ATOM 676 C CA . LEU A 1 87 ? 1.227 -13.546 0.421 1.00 88.25 87 LEU A CA 1
ATOM 677 C C . LEU A 1 87 ? 2.614 -14.175 0.233 1.00 88.25 87 LEU A C 1
ATOM 679 O O . LEU A 1 87 ? 2.779 -15.048 -0.603 1.00 88.25 87 LEU A O 1
ATOM 683 N N . VAL A 1 88 ? 3.594 -13.749 1.036 1.00 86.94 88 VAL A N 1
ATOM 684 C CA . VAL A 1 88 ? 4.975 -14.258 0.973 1.00 86.94 88 VAL A CA 1
ATOM 685 C C . VAL A 1 88 ? 5.071 -15.709 1.456 1.00 86.94 88 VAL A C 1
ATOM 687 O O . VAL A 1 88 ? 5.972 -16.432 1.051 1.00 86.94 88 VAL A O 1
ATOM 690 N N . GLU A 1 89 ? 4.169 -16.145 2.336 1.00 84.62 89 GLU A N 1
ATOM 691 C CA . GLU A 1 89 ? 4.111 -17.535 2.805 1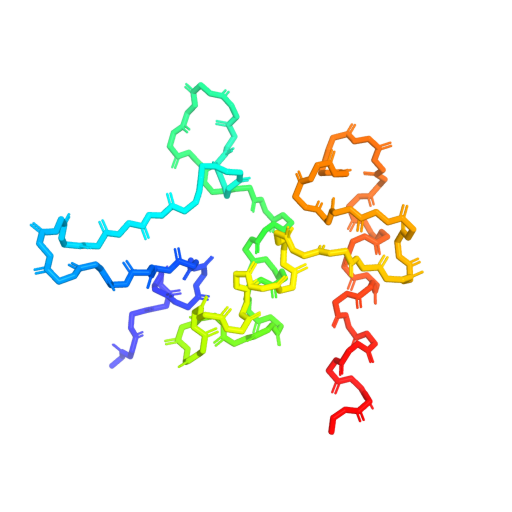.00 84.62 89 GLU A CA 1
ATOM 692 C C . GLU A 1 89 ? 3.438 -18.494 1.801 1.00 84.62 89 GLU A C 1
ATOM 694 O O . GLU A 1 89 ? 3.615 -19.705 1.936 1.00 84.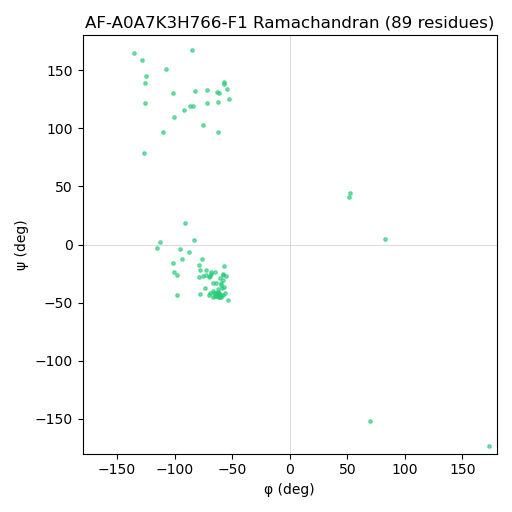62 89 GLU A O 1
ATOM 699 N N . ASP A 1 90 ? 2.672 -17.977 0.832 1.00 72.31 90 ASP A N 1
ATOM 700 C CA . ASP A 1 90 ? 1.962 -18.762 -0.196 1.00 72.31 90 ASP A CA 1
ATOM 701 C C . ASP A 1 90 ? 2.765 -18.926 -1.511 1.00 72.31 90 ASP A C 1
ATOM 703 O O . ASP A 1 90 ? 2.398 -19.768 -2.331 1.00 72.31 90 ASP A O 1
ATOM 707 N N . ASP A 1 91 ? 3.861 -18.169 -1.697 1.00 57.34 91 ASP A N 1
ATOM 708 C CA . ASP A 1 91 ? 4.745 -18.179 -2.890 1.00 57.34 91 ASP A CA 1
ATOM 709 C C . ASP A 1 91 ? 5.850 -19.262 -2.859 1.00 57.34 91 ASP A C 1
ATOM 711 O O . ASP A 1 91 ? 6.503 -19.460 -1.802 1.00 57.34 91 ASP A O 1
#